Protein AF-A0A372QJB6-F1 (afdb_monomer_lite)

Structure (mmCIF, N/CA/C/O backbone):
data_AF-A0A372QJB6-F1
#
_entry.id   AF-A0A372QJB6-F1
#
loop_
_atom_site.group_PDB
_atom_site.id
_atom_site.type_symbol
_atom_site.label_atom_id
_atom_site.label_alt_id
_atom_site.label_comp_id
_atom_site.label_asym_id
_atom_site.label_entity_id
_atom_site.label_seq_id
_atom_site.pdbx_PDB_ins_code
_atom_site.Cartn_x
_atom_site.Cartn_y
_atom_site.Cartn_z
_atom_site.occupancy
_atom_site.B_iso_or_equiv
_atom_site.auth_seq_id
_atom_site.auth_comp_id
_atom_site.auth_asym_id
_atom_site.auth_atom_id
_atom_site.pdbx_PDB_model_num
ATOM 1 N N . MET A 1 1 ? 4.824 15.372 11.245 1.00 32.25 1 MET A N 1
ATOM 2 C CA . MET A 1 1 ? 5.909 15.816 10.351 1.00 32.25 1 MET A CA 1
ATOM 3 C C . MET A 1 1 ? 5.504 15.374 8.961 1.00 32.25 1 MET A C 1
ATOM 5 O O . MET A 1 1 ? 5.692 14.219 8.615 1.00 32.25 1 MET A O 1
ATOM 9 N N . VAL A 1 2 ? 4.781 16.250 8.264 1.00 29.5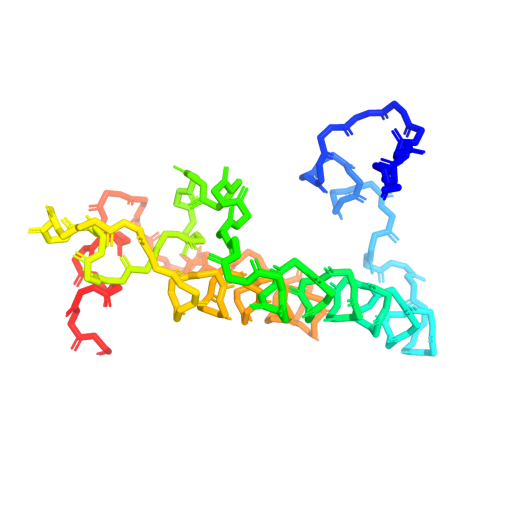3 2 VAL A N 1
ATOM 10 C CA . VAL A 1 2 ? 4.327 16.022 6.890 1.00 29.53 2 VAL A CA 1
ATOM 11 C C . VAL A 1 2 ? 5.574 16.126 6.030 1.00 29.53 2 VAL A C 1
ATOM 13 O O . VAL A 1 2 ? 6.249 17.155 6.063 1.00 29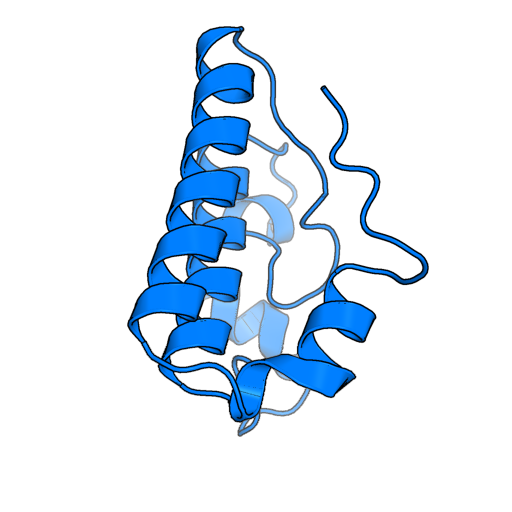.53 2 VAL A O 1
ATOM 16 N N . MET A 1 3 ? 5.933 15.047 5.344 1.00 39.22 3 MET A N 1
ATOM 17 C CA . MET A 1 3 ? 6.988 15.087 4.344 1.00 39.22 3 MET A CA 1
ATOM 18 C C . MET A 1 3 ? 6.525 16.094 3.289 1.00 39.22 3 MET A C 1
ATOM 20 O O . MET A 1 3 ? 5.596 15.819 2.535 1.00 39.22 3 MET A O 1
ATOM 24 N N . GLN A 1 4 ? 7.106 17.297 3.286 1.00 38.69 4 GLN A N 1
ATOM 25 C CA . GLN A 1 4 ? 6.995 18.198 2.147 1.00 38.69 4 GLN A CA 1
ATOM 26 C C . GLN A 1 4 ? 7.774 17.539 1.010 1.00 38.69 4 GLN A C 1
ATOM 28 O O . GLN A 1 4 ? 8.964 17.783 0.816 1.00 38.69 4 GLN A O 1
ATOM 33 N N . LEU A 1 5 ? 7.105 16.620 0.314 1.00 45.62 5 LEU A N 1
ATOM 34 C CA . LEU A 1 5 ? 7.524 16.139 -0.987 1.00 45.62 5 LEU A CA 1
ATOM 35 C C . LEU A 1 5 ? 7.539 17.375 -1.885 1.00 45.62 5 LEU A C 1
ATOM 37 O O . LEU A 1 5 ? 6.499 17.981 -2.143 1.00 45.62 5 LEU A O 1
ATOM 41 N N . LYS A 1 6 ? 8.745 17.816 -2.250 1.00 37.97 6 LYS A N 1
ATOM 42 C CA . LYS A 1 6 ? 8.963 18.897 -3.209 1.00 37.97 6 LYS A CA 1
ATOM 43 C C . LYS A 1 6 ? 8.129 18.606 -4.460 1.00 37.97 6 LYS A C 1
ATOM 45 O O . LYS A 1 6 ? 8.412 17.645 -5.160 1.00 37.97 6 LYS A O 1
ATOM 50 N N . GLU A 1 7 ? 7.110 19.437 -4.659 1.00 39.91 7 GLU A N 1
ATOM 51 C CA . GLU A 1 7 ? 6.284 19.607 -5.859 1.00 39.91 7 GLU A CA 1
ATOM 52 C C . GLU A 1 7 ? 5.890 18.328 -6.622 1.00 39.91 7 GLU A C 1
ATOM 54 O O . GLU A 1 7 ? 6.576 17.867 -7.533 1.00 39.91 7 GLU A O 1
ATOM 59 N N . GLY A 1 8 ? 4.706 17.807 -6.290 1.00 51.38 8 GLY A N 1
ATOM 60 C CA . GLY A 1 8 ? 4.007 16.771 -7.052 1.00 51.38 8 GLY A CA 1
ATOM 61 C C . GLY A 1 8 ? 3.357 15.726 -6.149 1.00 51.38 8 GLY A C 1
ATOM 62 O O . GLY A 1 8 ? 3.799 15.502 -5.024 1.00 51.38 8 GLY A O 1
ATOM 63 N N . SER A 1 9 ? 2.286 15.080 -6.620 1.00 58.84 9 SER A N 1
ATOM 64 C CA . SER A 1 9 ? 1.696 13.942 -5.899 1.00 58.84 9 SER A CA 1
ATOM 65 C C . SER A 1 9 ? 2.716 12.801 -5.771 1.00 58.84 9 SER A C 1
ATOM 67 O O . SER A 1 9 ? 3.643 12.705 -6.580 1.00 58.84 9 SER A O 1
ATOM 69 N N . LEU A 1 10 ? 2.528 11.883 -4.812 1.00 57.69 10 LEU A N 1
ATOM 70 C CA . LEU A 1 10 ? 3.340 10.658 -4.697 1.00 57.69 10 LEU A CA 1
ATOM 71 C C . LEU A 1 10 ? 3.488 9.954 -6.060 1.00 57.69 10 LEU A C 1
ATOM 73 O O . LEU A 1 10 ? 4.569 9.502 -6.420 1.00 57.69 10 LEU A O 1
ATOM 77 N N . ARG A 1 11 ? 2.424 9.964 -6.875 1.00 60.16 11 ARG A N 1
ATOM 78 C CA . ARG A 1 11 ? 2.398 9.417 -8.240 1.00 60.16 11 ARG A CA 1
ATOM 79 C C . ARG A 1 11 ? 3.332 10.137 -9.215 1.00 60.16 11 ARG A C 1
ATOM 81 O O . ARG A 1 11 ? 3.927 9.505 -10.082 1.00 60.16 11 ARG A O 1
ATOM 88 N N . GLN A 1 12 ? 3.462 11.451 -9.092 1.00 58.56 12 GLN A N 1
ATOM 89 C CA . GLN A 1 12 ? 4.344 12.256 -9.935 1.00 58.56 12 GLN A CA 1
ATOM 90 C C . GLN A 1 12 ? 5.816 12.047 -9.557 1.00 58.56 12 GLN A C 1
ATOM 92 O O . GLN A 1 12 ? 6.676 11.983 -10.435 1.00 58.56 12 GLN A O 1
ATOM 97 N N . HIS A 1 13 ? 6.087 11.842 -8.265 1.00 59.41 13 HIS A N 1
ATOM 98 C CA . HIS A 1 13 ? 7.392 11.403 -7.780 1.00 59.41 13 HIS A CA 1
ATOM 99 C C . HIS A 1 13 ? 7.730 9.998 -8.320 1.00 59.41 13 HIS A C 1
ATOM 101 O O . HIS A 1 13 ? 8.808 9.823 -8.890 1.00 59.41 13 HIS A O 1
ATOM 107 N N . LEU A 1 14 ? 6.771 9.055 -8.259 1.00 60.16 14 LEU A N 1
ATOM 108 C CA . LEU A 1 14 ? 6.846 7.699 -8.834 1.00 60.16 14 LEU A CA 1
ATOM 109 C C . LEU A 1 14 ? 7.180 7.695 -10.337 1.00 60.16 14 LEU A C 1
ATOM 111 O O . LEU A 1 14 ? 8.101 6.997 -10.758 1.00 60.16 14 LEU A O 1
ATOM 115 N N . ASN A 1 15 ? 6.492 8.509 -11.139 1.00 61.25 15 ASN A N 1
ATOM 116 C CA . ASN A 1 15 ? 6.620 8.490 -12.602 1.00 61.25 15 ASN A CA 1
ATOM 117 C C . ASN A 1 15 ? 7.929 9.078 -13.150 1.00 61.25 15 ASN A C 1
ATOM 119 O O . ASN A 1 15 ? 8.353 8.675 -14.229 1.00 61.25 15 ASN A O 1
ATOM 123 N N . ASN A 1 16 ? 8.566 10.019 -12.447 1.00 53.62 16 ASN A N 1
ATOM 124 C CA . ASN A 1 16 ? 9.684 10.775 -13.022 1.00 53.62 16 ASN A CA 1
ATOM 125 C C . ASN A 1 16 ? 11.076 10.306 -12.569 1.00 53.62 16 ASN A C 1
ATOM 127 O O . ASN A 1 16 ? 12.047 10.663 -13.227 1.00 53.62 16 ASN A O 1
ATOM 131 N N . ASN A 1 17 ? 11.203 9.529 -11.480 1.00 54.66 17 ASN A N 1
ATOM 132 C CA . ASN A 1 17 ? 12.523 9.218 -10.901 1.00 54.66 17 ASN A CA 1
ATOM 133 C C . ASN A 1 17 ? 12.721 7.779 -10.368 1.00 54.66 17 ASN A C 1
ATOM 135 O O . ASN A 1 17 ? 13.863 7.390 -10.137 1.00 54.66 17 ASN A O 1
ATOM 139 N N . PHE A 1 18 ? 11.679 6.954 -10.171 1.00 58.50 18 PHE A N 1
ATOM 140 C CA . PHE A 1 18 ? 11.841 5.692 -9.411 1.00 58.50 18 PHE A CA 1
ATOM 141 C C . PHE A 1 18 ? 12.456 4.516 -10.168 1.00 58.50 18 PHE A C 1
ATOM 143 O O . PHE A 1 18 ? 13.078 3.653 -9.545 1.00 58.50 18 PHE A O 1
ATOM 150 N N . ILE A 1 19 ? 12.319 4.461 -11.495 1.00 56.59 19 ILE A N 1
ATOM 151 C CA . ILE A 1 19 ? 12.931 3.392 -12.303 1.00 56.59 19 ILE A CA 1
ATOM 152 C C . ILE A 1 19 ? 14.467 3.518 -12.299 1.00 56.59 19 ILE A C 1
ATOM 154 O O . ILE A 1 19 ? 15.161 2.510 -12.410 1.00 56.59 19 ILE A O 1
ATOM 158 N N . SER A 1 20 ? 15.004 4.728 -12.105 1.00 65.00 20 SER A N 1
ATOM 159 C CA . SER A 1 20 ? 16.447 5.001 -12.083 1.00 65.00 20 SER A CA 1
ATOM 160 C C . SER A 1 20 ? 17.113 4.879 -10.709 1.00 65.00 20 SER A C 1
ATOM 162 O O . SER A 1 20 ? 18.340 4.914 -10.646 1.00 65.00 20 SER A O 1
ATOM 164 N N . LEU A 1 21 ? 16.346 4.742 -9.619 1.00 73.94 21 LEU A N 1
ATOM 165 C CA . LEU A 1 21 ? 16.910 4.597 -8.273 1.00 73.94 21 LEU A CA 1
ATOM 166 C C . LEU A 1 21 ? 17.545 3.219 -8.084 1.00 73.94 21 LEU A C 1
ATOM 168 O O . LEU A 1 21 ? 16.986 2.188 -8.476 1.00 73.94 21 LEU A O 1
ATOM 172 N N . ASN A 1 22 ? 18.692 3.186 -7.411 1.00 84.44 22 ASN A N 1
ATOM 173 C CA . ASN A 1 22 ? 19.302 1.927 -7.007 1.00 84.44 22 ASN A CA 1
ATOM 174 C C . ASN A 1 22 ? 18.541 1.308 -5.817 1.00 84.44 22 ASN A C 1
ATOM 176 O O . ASN A 1 22 ? 17.772 1.964 -5.113 1.00 84.44 22 ASN A O 1
ATOM 180 N N . TRP A 1 23 ? 18.766 0.019 -5.561 1.00 84.50 23 TRP A N 1
ATOM 181 C CA . TRP A 1 23 ? 18.054 -0.703 -4.501 1.00 84.50 23 TRP A CA 1
ATOM 182 C C . TRP A 1 23 ? 18.234 -0.108 -3.102 1.00 84.50 23 TRP A C 1
ATOM 184 O O . TRP A 1 23 ? 17.320 -0.200 -2.286 1.00 84.50 23 TRP A O 1
ATOM 194 N N . LYS A 1 24 ? 19.380 0.517 -2.812 1.00 88.38 24 LYS A N 1
ATOM 195 C CA . LYS A 1 24 ? 19.625 1.140 -1.508 1.00 88.38 24 LYS A CA 1
ATOM 196 C C . LYS A 1 24 ? 18.728 2.361 -1.307 1.00 88.38 24 LYS A C 1
ATOM 198 O O . LYS A 1 24 ? 18.173 2.518 -0.226 1.00 88.38 24 LYS A O 1
ATOM 203 N N . GLU A 1 25 ? 18.566 3.184 -2.338 1.00 85.44 25 GLU A N 1
ATOM 204 C CA . GLU A 1 25 ? 17.669 4.348 -2.323 1.00 85.44 25 GLU A CA 1
ATOM 205 C C . GLU A 1 25 ? 16.212 3.906 -2.184 1.00 85.44 25 GLU A C 1
ATOM 207 O O . GLU A 1 25 ? 15.520 4.351 -1.274 1.00 85.44 25 GLU A O 1
ATOM 212 N N . LYS A 1 26 ? 15.787 2.919 -2.985 1.00 82.50 26 LYS A N 1
ATOM 213 C CA . LYS A 1 26 ? 14.437 2.340 -2.895 1.00 82.50 26 LYS A CA 1
ATOM 214 C C . LYS A 1 26 ? 14.107 1.834 -1.490 1.00 82.50 26 LYS A C 1
ATOM 216 O O . LYS A 1 26 ? 13.027 2.097 -0.970 1.00 82.50 26 LYS A O 1
ATOM 221 N N . LEU A 1 27 ? 15.034 1.102 -0.869 1.00 87.81 27 LEU A N 1
ATOM 222 C CA . LEU A 1 27 ? 14.855 0.586 0.489 1.00 87.81 27 LEU A CA 1
ATOM 223 C C . LEU A 1 27 ? 14.834 1.703 1.533 1.00 87.81 27 LEU A C 1
ATOM 225 O O . LEU A 1 27 ? 14.064 1.618 2.487 1.00 87.81 27 LEU A O 1
ATOM 229 N N . PHE A 1 28 ? 15.657 2.736 1.356 1.00 88.88 28 PHE A N 1
ATOM 230 C CA . PHE A 1 28 ? 15.679 3.892 2.244 1.00 88.88 28 PHE A CA 1
ATOM 231 C C . PHE A 1 28 ? 14.340 4.641 2.221 1.00 88.88 28 PHE A C 1
ATOM 233 O O . PHE A 1 28 ? 13.769 4.914 3.277 1.00 88.88 28 PHE A O 1
ATOM 240 N N . ASP A 1 29 ? 13.786 4.882 1.033 1.00 84.44 29 ASP A N 1
ATOM 241 C CA . ASP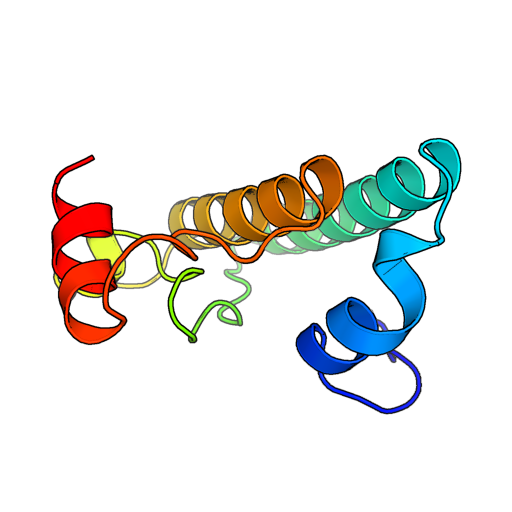 A 1 29 ? 12.492 5.547 0.869 1.00 84.44 29 ASP A CA 1
ATOM 242 C C . ASP A 1 29 ? 11.344 4.709 1.451 1.00 84.44 29 ASP A C 1
ATOM 244 O O . ASP A 1 29 ? 10.540 5.215 2.239 1.00 84.44 29 ASP A O 1
ATOM 248 N N . LEU A 1 30 ? 11.295 3.403 1.151 1.00 87.81 30 LEU A N 1
ATOM 249 C CA . LEU A 1 30 ? 10.289 2.497 1.721 1.00 87.81 30 LEU A CA 1
ATOM 250 C C . LEU A 1 30 ? 10.383 2.420 3.248 1.00 87.81 30 LEU A C 1
ATOM 252 O O . LEU A 1 30 ? 9.353 2.383 3.923 1.00 87.81 30 LEU A O 1
ATOM 256 N N . GLN A 1 31 ? 11.596 2.429 3.807 1.00 92.88 31 GLN A N 1
ATOM 257 C CA . GLN A 1 31 ? 11.801 2.469 5.253 1.00 92.88 31 GLN A CA 1
ATOM 258 C C . GLN A 1 31 ? 11.283 3.779 5.857 1.00 92.88 31 GLN A C 1
ATOM 260 O O . GLN A 1 31 ? 10.652 3.746 6.915 1.00 92.88 31 GLN A O 1
ATOM 265 N N . GLY A 1 32 ? 11.504 4.914 5.190 1.00 90.31 32 GLY A N 1
ATOM 266 C CA . GLY A 1 32 ? 10.974 6.212 5.604 1.00 90.31 32 GLY A CA 1
ATOM 267 C C . GLY A 1 32 ? 9.445 6.231 5.643 1.00 90.31 32 GLY A C 1
ATOM 268 O O . GLY A 1 32 ? 8.857 6.634 6.650 1.00 90.31 32 GLY A O 1
ATOM 269 N N . ILE A 1 33 ? 8.799 5.719 4.591 1.00 87.81 33 ILE A N 1
ATOM 270 C CA . ILE A 1 33 ? 7.334 5.609 4.512 1.00 87.81 33 ILE A CA 1
ATOM 271 C C . ILE A 1 33 ? 6.807 4.673 5.608 1.00 87.81 33 ILE A C 1
ATOM 273 O O . ILE A 1 33 ? 5.889 5.041 6.342 1.00 87.81 33 ILE A O 1
ATOM 277 N N . ALA A 1 34 ? 7.414 3.495 5.776 1.00 91.94 34 ALA A N 1
ATOM 278 C CA . ALA A 1 34 ? 7.018 2.532 6.802 1.00 91.94 34 ALA A CA 1
ATOM 279 C C . ALA A 1 34 ? 7.162 3.106 8.219 1.00 91.94 34 ALA A C 1
ATOM 281 O O . ALA A 1 34 ? 6.292 2.899 9.066 1.00 91.94 34 ALA A O 1
ATOM 282 N N . TYR A 1 35 ? 8.237 3.857 8.483 1.00 93.56 35 TYR A N 1
ATOM 283 C CA . TYR A 1 35 ? 8.432 4.541 9.757 1.00 93.56 35 TYR A CA 1
ATOM 284 C C . TYR A 1 35 ? 7.339 5.587 9.993 1.00 93.56 35 TYR A C 1
ATOM 286 O O . TYR A 1 35 ? 6.712 5.582 11.050 1.00 93.56 35 TYR A O 1
ATOM 294 N N . GLY A 1 36 ? 7.072 6.449 9.007 1.00 90.50 36 GLY A N 1
ATOM 295 C CA . GLY A 1 36 ? 6.015 7.457 9.093 1.00 90.50 36 GLY A CA 1
ATOM 296 C C . GLY A 1 36 ? 4.646 6.839 9.372 1.00 90.50 36 GLY A C 1
ATOM 297 O O . GLY A 1 36 ? 3.936 7.298 10.267 1.00 90.50 36 GLY A O 1
ATOM 298 N N . LEU A 1 37 ? 4.312 5.750 8.674 1.00 90.75 37 LEU A N 1
ATOM 299 C CA . LEU A 1 37 ? 3.054 5.037 8.870 1.00 90.75 37 LEU A CA 1
ATOM 300 C C . LEU A 1 37 ? 2.962 4.408 10.266 1.00 90.75 37 LEU A C 1
ATOM 302 O O . LEU A 1 37 ? 1.950 4.563 10.948 1.00 90.75 37 LEU A O 1
ATOM 306 N N . ARG A 1 38 ? 4.045 3.779 10.737 1.00 93.94 38 ARG A N 1
ATOM 307 C CA . ARG A 1 38 ? 4.121 3.210 12.088 1.00 93.94 38 ARG A CA 1
ATOM 308 C C . ARG A 1 38 ? 3.889 4.264 13.167 1.00 93.94 38 ARG A C 1
ATOM 310 O O . ARG A 1 38 ? 3.162 4.002 14.117 1.00 93.94 38 ARG A O 1
ATOM 317 N N . GLU A 1 39 ? 4.471 5.453 13.033 1.00 95.06 39 GLU A N 1
ATOM 318 C CA . GLU A 1 39 ? 4.283 6.537 14.007 1.00 95.06 39 GLU A CA 1
ATOM 319 C C . GLU A 1 39 ? 2.829 7.028 14.072 1.00 95.06 3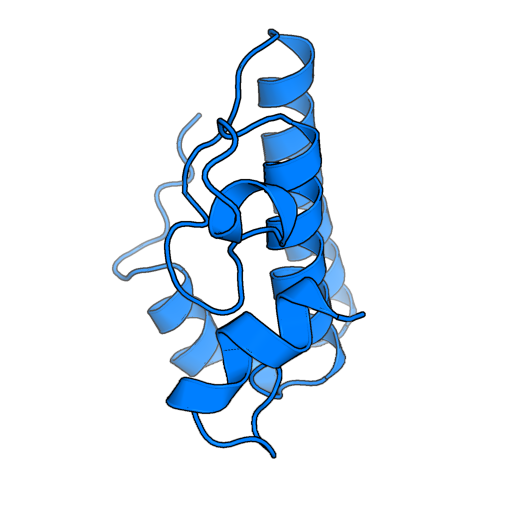9 GLU A C 1
ATOM 321 O O . GLU A 1 39 ? 2.347 7.408 15.141 1.00 95.06 39 GLU A O 1
ATOM 326 N N . ILE A 1 40 ? 2.121 7.018 12.942 1.00 91.31 40 ILE A N 1
ATOM 327 C CA . ILE A 1 40 ? 0.695 7.359 12.867 1.00 91.31 40 ILE A CA 1
ATOM 328 C C . ILE A 1 40 ? -0.138 6.256 13.522 1.00 91.31 40 ILE A C 1
ATOM 330 O O . ILE A 1 40 ? -0.964 6.543 14.391 1.00 91.31 40 ILE A O 1
ATOM 334 N N . HIS A 1 41 ? 0.133 4.996 13.181 1.00 94.25 41 HIS A N 1
ATOM 335 C CA . HIS A 1 41 ? -0.574 3.843 13.739 1.00 94.25 41 HIS A CA 1
ATOM 336 C C . HIS A 1 41 ? -0.366 3.702 15.250 1.00 94.25 41 HIS A C 1
ATOM 338 O O . HIS A 1 41 ? -1.327 3.451 15.976 1.00 94.25 41 HIS A O 1
ATOM 344 N N . ASN A 1 42 ? 0.844 3.973 15.750 1.00 95.38 42 ASN A N 1
ATOM 345 C CA . ASN A 1 42 ? 1.165 3.988 17.183 1.00 95.38 42 ASN A CA 1
ATOM 346 C C . ASN A 1 42 ? 0.357 5.031 17.973 1.00 95.38 42 ASN A C 1
ATOM 348 O O . ASN A 1 42 ? 0.171 4.881 19.178 1.00 95.38 42 ASN A O 1
ATOM 352 N N . LYS A 1 43 ? -0.142 6.081 17.312 1.00 95.88 43 LYS A N 1
ATOM 353 C CA . LYS A 1 43 ? -1.032 7.089 17.912 1.00 95.88 43 LYS A CA 1
ATOM 354 C C . LYS A 1 43 ? -2.513 6.707 17.830 1.00 95.88 43 LYS A C 1
ATOM 356 O O . LYS A 1 43 ? -3.360 7.516 18.193 1.00 95.88 43 LYS A O 1
ATOM 361 N N . GLY A 1 44 ? -2.832 5.513 17.329 1.00 92.00 44 GLY A N 1
ATOM 362 C CA . GLY A 1 44 ? -4.206 5.076 17.074 1.00 92.00 44 GLY A CA 1
ATOM 363 C C . GLY A 1 44 ? -4.855 5.770 15.874 1.00 92.00 44 GLY A C 1
ATOM 364 O O . GLY A 1 44 ? -6.065 5.677 15.703 1.00 92.00 44 GLY A O 1
ATOM 365 N N . LEU A 1 45 ? -4.071 6.472 15.050 1.00 91.56 45 LEU A N 1
ATOM 366 C CA . LEU A 1 45 ? -4.561 7.185 13.873 1.00 91.56 45 LEU A CA 1
ATOM 367 C C . LEU A 1 45 ? -4.465 6.302 12.623 1.00 91.56 45 LEU A C 1
ATOM 369 O O . LEU A 1 45 ? -3.742 5.302 12.603 1.00 91.56 45 LEU A O 1
ATOM 373 N N . ILE A 1 46 ? -5.195 6.699 11.583 1.00 88.69 46 ILE A N 1
ATOM 374 C CA . ILE A 1 46 ? -5.207 6.079 10.254 1.00 88.69 46 ILE A CA 1
ATOM 375 C C . ILE A 1 46 ? -4.782 7.164 9.255 1.00 88.69 46 ILE A C 1
ATOM 377 O O . ILE A 1 46 ? -5.182 8.318 9.403 1.00 88.69 46 ILE A O 1
ATOM 381 N N . HIS A 1 47 ? -3.935 6.825 8.284 1.00 81.56 47 HIS A N 1
ATOM 382 C CA . HIS A 1 47 ? -3.359 7.780 7.338 1.00 81.56 47 HIS A CA 1
ATOM 383 C C . HIS A 1 47 ? -4.396 8.313 6.339 1.00 81.56 47 HIS A C 1
ATOM 385 O O . HIS A 1 47 ? -4.371 9.508 6.073 1.00 81.56 47 HIS A O 1
ATOM 391 N N . HIS A 1 48 ? -5.316 7.471 5.831 1.00 77.44 48 HIS A N 1
ATOM 392 C CA . HIS A 1 48 ? -6.360 7.877 4.864 1.00 77.44 48 HIS A CA 1
ATOM 393 C C . HIS A 1 48 ? -5.777 8.649 3.664 1.00 77.44 48 HIS A C 1
ATOM 395 O O . HIS A 1 48 ? -6.142 9.787 3.420 1.00 77.44 48 HIS A O 1
ATOM 401 N N . ASP A 1 49 ? -4.832 8.073 2.925 1.00 71.62 49 ASP A N 1
ATOM 402 C CA . ASP A 1 49 ? -4.346 8.732 1.689 1.00 71.62 49 ASP A CA 1
ATOM 403 C C . ASP A 1 49 ? -4.300 7.768 0.495 1.00 71.62 49 ASP A C 1
ATOM 405 O O . ASP A 1 49 ? -4.176 8.157 -0.665 1.00 71.62 49 ASP A O 1
ATOM 409 N N . PHE A 1 50 ? -4.504 6.474 0.755 1.00 70.75 50 PHE A N 1
ATOM 410 C CA . PHE A 1 50 ? -4.642 5.446 -0.271 1.00 70.75 50 PHE A CA 1
ATOM 411 C C . PHE A 1 50 ? -6.092 5.394 -0.778 1.00 70.75 50 PHE A C 1
ATOM 413 O O . PHE A 1 50 ? -6.836 4.448 -0.518 1.00 70.75 50 PHE A O 1
ATOM 420 N N . HIS A 1 51 ? -6.515 6.455 -1.467 1.00 69.06 51 HIS A N 1
ATOM 421 C CA . HIS A 1 51 ? -7.886 6.622 -1.974 1.00 69.06 51 HIS A CA 1
ATOM 422 C C . HIS A 1 51 ? -8.054 6.303 -3.460 1.00 69.06 51 HIS A C 1
ATOM 424 O O . HIS A 1 51 ? -9.175 6.249 -3.961 1.00 69.06 51 HIS A O 1
ATOM 430 N N . LEU A 1 52 ? -6.952 6.088 -4.175 1.00 75.00 52 LEU A N 1
ATOM 431 C CA . LEU A 1 52 ? -6.970 5.773 -5.597 1.00 75.00 52 LEU A CA 1
ATOM 432 C C . LEU A 1 52 ? -6.761 4.278 -5.805 1.00 75.00 52 LEU A C 1
ATOM 434 O O . LEU A 1 52 ? -5.934 3.654 -5.139 1.00 75.00 52 LEU A O 1
ATOM 438 N N . LEU A 1 53 ? -7.489 3.697 -6.756 1.00 74.88 53 LEU A N 1
ATOM 439 C CA . LEU A 1 53 ? -7.151 2.366 -7.245 1.00 74.88 53 LEU A CA 1
ATOM 440 C C . LEU A 1 53 ? -5.737 2.400 -7.848 1.00 74.88 53 LEU A C 1
ATOM 442 O O . LEU A 1 53 ? -5.381 3.385 -8.500 1.00 74.88 53 LEU A O 1
ATOM 446 N N . PRO A 1 54 ? -4.926 1.349 -7.647 1.00 81.44 54 PRO A N 1
ATOM 447 C CA . PRO A 1 54 ? -5.227 0.076 -6.973 1.00 81.44 54 PRO A CA 1
ATOM 448 C C . PRO A 1 54 ? -4.831 0.012 -5.480 1.00 81.44 54 PRO A C 1
ATOM 450 O O . PRO A 1 54 ? -4.774 -1.072 -4.906 1.00 81.44 54 PRO A O 1
ATOM 453 N N . TYR A 1 55 ? -4.549 1.146 -4.835 1.00 85.69 55 TYR A N 1
ATOM 454 C CA . TYR A 1 55 ? -4.038 1.207 -3.457 1.00 85.69 55 TYR A CA 1
ATOM 455 C C . TYR A 1 55 ? -5.120 1.028 -2.378 1.00 85.69 55 TYR A C 1
ATOM 457 O O . TYR A 1 55 ? -4.799 0.906 -1.198 1.00 85.69 55 TYR A O 1
ATOM 465 N N . VAL A 1 56 ? -6.398 1.010 -2.769 1.00 88.81 56 VAL A N 1
ATOM 466 C CA . VAL A 1 56 ? -7.535 0.824 -1.857 1.00 88.81 56 VAL A CA 1
ATOM 467 C C . VAL A 1 56 ? -7.678 -0.652 -1.480 1.00 88.81 56 VAL A C 1
ATOM 469 O O . VAL A 1 56 ? -7.762 -1.519 -2.350 1.00 88.81 56 VAL A O 1
ATOM 472 N N . ALA A 1 57 ? -7.747 -0.927 -0.178 1.00 90.31 57 ALA A N 1
ATOM 473 C CA . ALA A 1 57 ? -7.883 -2.278 0.357 1.00 90.31 57 ALA A CA 1
ATOM 474 C C . ALA A 1 57 ? -9.238 -2.928 0.001 1.00 90.31 57 ALA A C 1
ATOM 476 O O . ALA A 1 57 ? -10.255 -2.230 -0.101 1.00 90.31 57 ALA A O 1
ATOM 477 N N . PRO A 1 58 ? -9.298 -4.264 -0.158 1.00 92.62 58 PRO A N 1
ATOM 478 C CA . PRO A 1 58 ? -10.514 -4.966 -0.573 1.00 92.62 58 PRO A CA 1
ATOM 479 C C . PRO A 1 58 ? -11.693 -4.766 0.381 1.00 92.62 58 PRO A C 1
ATOM 481 O O . PRO A 1 58 ? -12.835 -4.693 -0.064 1.00 92.62 58 PRO A O 1
ATOM 484 N N . GLU A 1 59 ? -11.451 -4.670 1.685 1.00 92.38 59 GLU A N 1
ATOM 485 C CA . GLU A 1 59 ? -12.485 -4.396 2.679 1.00 92.38 59 GLU A CA 1
ATOM 486 C C . GLU A 1 59 ? -13.104 -3.006 2.499 1.00 92.38 59 GLU A C 1
ATOM 488 O O . GLU A 1 59 ? -14.319 -2.867 2.615 1.00 92.38 59 GLU A O 1
ATOM 493 N N . VAL A 1 60 ? -12.298 -2.010 2.133 1.00 91.69 60 VAL A N 1
ATOM 494 C CA . VAL A 1 60 ? -12.763 -0.642 1.881 1.00 91.69 60 VAL A CA 1
ATOM 495 C C . VAL A 1 60 ? -13.560 -0.583 0.578 1.00 91.69 60 VAL A C 1
ATOM 497 O O . VAL A 1 60 ? -14.618 0.037 0.528 1.00 91.69 60 VAL A O 1
ATOM 500 N N . LEU A 1 61 ? -13.134 -1.314 -0.460 1.00 90.44 61 LEU A N 1
ATOM 501 C CA . LEU A 1 61 ? -13.913 -1.457 -1.700 1.00 90.44 61 LEU A CA 1
ATOM 502 C C . LEU A 1 61 ? -15.277 -2.126 -1.481 1.00 90.44 61 LEU A C 1
ATOM 504 O O . LEU A 1 61 ? -16.200 -1.913 -2.263 1.00 90.44 61 LEU A O 1
ATOM 508 N N . ARG A 1 62 ? -15.420 -2.925 -0.418 1.00 91.38 62 ARG A N 1
ATOM 509 C CA . ARG A 1 62 ? -16.694 -3.533 -0.004 1.00 91.38 62 ARG A CA 1
ATOM 510 C C . ARG A 1 62 ? -17.557 -2.602 0.857 1.00 91.38 62 ARG A C 1
ATOM 512 O O . ARG A 1 62 ? -18.624 -3.022 1.292 1.00 91.38 62 ARG A O 1
ATOM 519 N N . GLY A 1 63 ? -17.117 -1.366 1.091 1.00 90.94 63 GLY A N 1
ATOM 520 C CA . GLY A 1 63 ? -17.844 -0.360 1.863 1.00 90.94 63 GLY A CA 1
ATOM 521 C C . GLY A 1 63 ? -17.539 -0.356 3.361 1.00 90.94 63 GLY A C 1
ATOM 522 O O . GLY A 1 63 ? -18.222 0.351 4.097 1.00 90.94 63 GLY A O 1
ATOM 523 N N . ASN A 1 64 ? -16.539 -1.115 3.827 1.00 92.00 64 ASN A N 1
ATOM 524 C CA . ASN A 1 64 ? -16.086 -0.988 5.211 1.00 92.00 64 ASN A CA 1
ATOM 525 C C . ASN A 1 64 ? -15.294 0.306 5.406 1.00 92.00 64 ASN A C 1
ATOM 527 O O . ASN A 1 64 ? -14.713 0.861 4.470 1.00 92.00 64 ASN A O 1
ATOM 531 N N . GLU A 1 65 ? -15.235 0.752 6.655 1.00 91.44 65 GLU A N 1
ATOM 532 C CA . GLU A 1 65 ? -14.409 1.887 7.039 1.00 91.44 65 GLU A CA 1
ATOM 533 C C . GLU A 1 65 ? -12.921 1.590 6.820 1.00 91.44 65 GLU A C 1
ATOM 535 O O . GLU A 1 65 ? -12.455 0.448 6.909 1.00 91.44 65 GLU A O 1
ATOM 540 N N . TYR A 1 66 ? -12.165 2.649 6.548 1.00 90.94 66 TYR A N 1
ATOM 541 C CA . TYR A 1 66 ? -10.712 2.590 6.540 1.00 90.94 66 TYR A CA 1
ATOM 542 C C . TYR A 1 66 ? -10.193 2.198 7.926 1.00 90.94 66 TYR A C 1
ATOM 544 O O . TYR A 1 66 ? -10.737 2.572 8.962 1.00 90.94 66 TYR A O 1
ATOM 552 N N . THR A 1 67 ? -9.106 1.434 7.939 1.00 94.06 67 THR A N 1
ATOM 553 C CA . THR A 1 67 ? -8.430 0.965 9.148 1.00 94.06 67 THR A CA 1
ATOM 554 C C . THR A 1 67 ? -6.915 1.048 8.983 1.00 94.06 67 THR A C 1
ATOM 556 O O . THR A 1 67 ? -6.387 1.184 7.878 1.00 94.06 67 THR A O 1
ATOM 559 N N . GLN A 1 68 ? -6.174 0.865 10.074 1.00 93.75 68 GLN A N 1
ATOM 560 C CA . GLN A 1 68 ? -4.715 0.733 9.994 1.00 93.75 68 GLN A CA 1
ATOM 561 C C . GLN A 1 68 ? -4.285 -0.422 9.070 1.00 93.75 68 GLN A C 1
ATOM 563 O O . GLN A 1 68 ? -3.278 -0.315 8.375 1.00 93.75 68 GLN A O 1
ATOM 568 N N . LYS A 1 69 ? -5.085 -1.499 8.985 1.00 93.88 69 LYS A N 1
ATOM 569 C CA . LYS A 1 69 ? -4.831 -2.612 8.057 1.00 93.88 69 LYS A CA 1
ATOM 570 C C . LYS A 1 69 ? -4.999 -2.190 6.598 1.00 93.88 69 LYS A C 1
ATOM 572 O O . LYS A 1 69 ? -4.192 -2.600 5.765 1.00 93.88 69 LYS A O 1
ATOM 577 N N . SER A 1 70 ? -5.973 -1.328 6.298 1.00 91.81 70 SER A N 1
ATOM 578 C CA . SER A 1 70 ? -6.130 -0.804 4.939 1.00 91.81 70 SER A CA 1
ATOM 579 C C . SER A 1 70 ? -4.973 0.113 4.534 1.00 91.81 70 SER A C 1
ATOM 581 O O . SER A 1 70 ? -4.550 0.075 3.381 1.00 91.81 70 SER A O 1
ATOM 583 N N . ASP A 1 71 ? -4.386 0.866 5.474 1.00 91.06 71 ASP A N 1
ATOM 584 C CA . ASP A 1 71 ? -3.154 1.615 5.192 1.00 91.06 71 ASP A CA 1
ATOM 585 C C . ASP A 1 71 ? -1.971 0.677 4.905 1.00 91.06 71 ASP A C 1
ATOM 587 O O . ASP A 1 71 ? -1.166 0.940 4.012 1.00 91.06 71 ASP A O 1
ATOM 591 N N . THR A 1 72 ? -1.857 -0.431 5.650 1.00 92.88 72 THR A N 1
ATOM 592 C CA . THR A 1 72 ? -0.819 -1.445 5.404 1.00 92.88 72 THR A CA 1
ATOM 593 C C . THR A 1 72 ? -0.962 -2.070 4.015 1.00 92.88 72 THR A C 1
ATOM 595 O O . THR A 1 72 ? 0.047 -2.288 3.345 1.00 92.88 72 THR A O 1
ATOM 598 N N . TYR A 1 73 ? -2.192 -2.320 3.552 1.00 92.88 73 TYR A N 1
ATOM 599 C CA . TYR A 1 73 ? -2.445 -2.783 2.186 1.00 92.88 73 TYR A CA 1
ATOM 600 C C . TYR A 1 73 ? -1.937 -1.771 1.152 1.00 92.88 73 TYR A C 1
ATOM 602 O O . TYR A 1 73 ? -1.144 -2.134 0.283 1.00 92.88 73 TYR A O 1
ATOM 610 N N . GLY A 1 74 ? -2.327 -0.497 1.278 1.00 90.75 74 GLY A N 1
ATOM 611 C CA . GLY A 1 74 ? -1.896 0.562 0.361 1.00 90.75 74 GLY A CA 1
ATOM 612 C C . GLY A 1 74 ? -0.373 0.714 0.310 1.00 90.75 74 GLY A C 1
ATOM 613 O O . GLY A 1 74 ? 0.205 0.797 -0.776 1.00 90.75 74 GLY A O 1
ATOM 614 N N . PHE A 1 75 ? 0.296 0.629 1.464 1.00 90.56 75 PHE A N 1
ATOM 615 C CA . PHE A 1 75 ? 1.758 0.572 1.537 1.00 90.56 75 PHE A CA 1
ATOM 616 C C . PHE A 1 75 ? 2.340 -0.634 0.785 1.00 90.56 75 PHE A C 1
ATOM 618 O O . PHE A 1 75 ? 3.329 -0.489 0.070 1.00 90.56 75 PHE A O 1
ATOM 625 N N . GLY A 1 76 ? 1.723 -1.813 0.896 1.00 91.62 76 GLY A N 1
ATOM 626 C CA . GLY A 1 76 ? 2.132 -3.005 0.152 1.00 91.62 76 GLY A CA 1
ATOM 627 C C . GLY A 1 76 ? 2.066 -2.811 -1.365 1.00 91.62 76 GLY A C 1
ATOM 628 O O . GLY A 1 76 ? 2.979 -3.226 -2.077 1.00 91.62 76 GLY A O 1
ATOM 629 N N . ILE A 1 77 ? 1.038 -2.117 -1.856 1.00 89.88 77 ILE A N 1
ATOM 630 C CA . ILE A 1 77 ? 0.907 -1.774 -3.277 1.00 89.88 77 ILE A CA 1
ATOM 631 C C . ILE A 1 77 ? 2.009 -0.796 -3.720 1.00 89.88 77 ILE A C 1
ATOM 633 O O . ILE A 1 77 ? 2.613 -1.000 -4.772 1.00 89.88 77 ILE A O 1
ATOM 637 N N . VAL A 1 78 ? 2.348 0.208 -2.902 1.00 85.69 78 VAL A N 1
ATOM 638 C CA . VAL A 1 78 ? 3.500 1.096 -3.164 1.00 85.69 78 VAL A CA 1
ATOM 639 C C . VAL A 1 78 ? 4.811 0.303 -3.193 1.00 85.69 78 VAL A C 1
ATOM 641 O O . VAL A 1 78 ? 5.610 0.457 -4.114 1.00 85.69 78 VAL A O 1
ATOM 644 N N . ALA A 1 79 ? 5.032 -0.593 -2.229 1.00 88.50 79 ALA A N 1
ATOM 645 C CA . ALA A 1 79 ? 6.227 -1.432 -2.189 1.00 88.50 79 ALA A CA 1
ATOM 646 C C . ALA A 1 79 ? 6.333 -2.358 -3.416 1.00 88.50 79 ALA A C 1
ATOM 648 O O . ALA A 1 79 ? 7.420 -2.530 -3.970 1.00 88.50 79 ALA A O 1
ATOM 649 N N . TYR A 1 80 ? 5.210 -2.912 -3.881 1.00 87.94 80 TYR A N 1
ATOM 650 C CA . TYR A 1 80 ? 5.149 -3.691 -5.118 1.00 87.94 80 TYR A CA 1
ATOM 651 C C . TYR A 1 80 ? 5.606 -2.866 -6.331 1.00 87.94 80 TYR A C 1
ATOM 653 O O . TYR A 1 80 ? 6.449 -3.330 -7.105 1.00 87.94 80 TYR A O 1
ATOM 661 N N . GLU A 1 81 ? 5.104 -1.638 -6.482 1.00 84.06 81 GLU A N 1
ATOM 662 C CA . GLU A 1 81 ? 5.513 -0.743 -7.573 1.00 84.06 81 GLU A CA 1
ATOM 663 C C . GLU A 1 81 ? 7.009 -0.427 -7.518 1.00 84.06 81 GLU A C 1
ATOM 665 O O . GLU A 1 81 ? 7.686 -0.453 -8.543 1.00 84.06 81 GLU A O 1
ATOM 670 N N . PHE A 1 82 ? 7.559 -0.199 -6.324 1.00 79.50 82 PHE A N 1
ATOM 671 C CA . PHE A 1 82 ? 8.992 0.045 -6.131 1.00 79.50 82 PHE A CA 1
ATOM 672 C C . PHE A 1 82 ? 9.861 -1.131 -6.584 1.00 79.50 82 PHE A C 1
ATOM 674 O O . PHE A 1 82 ? 10.897 -0.940 -7.237 1.00 79.50 82 PHE A O 1
ATOM 681 N N . CYS A 1 83 ? 9.452 -2.346 -6.215 1.00 83.12 83 CYS A N 1
ATOM 682 C CA . CYS A 1 83 ? 10.198 -3.564 -6.500 1.00 83.12 83 CYS A CA 1
ATOM 683 C C . CYS A 1 83 ? 10.125 -3.958 -7.976 1.00 83.12 83 CYS A C 1
ATOM 685 O O . CYS A 1 83 ? 11.117 -4.427 -8.530 1.00 83.12 83 CYS A O 1
ATOM 687 N N . THR A 1 84 ? 8.968 -3.769 -8.611 1.00 83.94 84 THR A N 1
ATOM 688 C CA . THR A 1 84 ? 8.727 -4.221 -9.990 1.00 83.94 84 THR A CA 1
ATOM 689 C C . THR A 1 84 ? 8.977 -3.139 -11.034 1.00 83.94 84 THR A C 1
ATOM 691 O O . THR A 1 84 ? 9.284 -3.461 -12.178 1.00 83.94 84 THR A O 1
ATOM 694 N N . GLY A 1 85 ? 8.851 -1.863 -10.663 1.00 79.31 85 GLY A N 1
ATOM 695 C CA . GLY A 1 85 ? 8.826 -0.746 -11.608 1.00 79.31 85 GLY A CA 1
ATOM 696 C C . GLY A 1 85 ? 7.575 -0.726 -12.494 1.00 79.31 85 GLY A C 1
ATOM 697 O O . GLY A 1 85 ? 7.553 0.002 -13.483 1.00 79.31 85 GLY A O 1
ATOM 698 N N . LEU A 1 86 ? 6.555 -1.528 -12.170 1.00 79.56 86 LEU A N 1
ATOM 699 C CA . LEU A 1 86 ? 5.337 -1.676 -12.960 1.00 79.56 86 LEU A CA 1
ATOM 700 C C . LEU A 1 86 ? 4.121 -1.208 -12.156 1.00 79.56 86 LEU A C 1
ATOM 702 O O . LEU A 1 86 ? 4.035 -1.503 -10.961 1.00 79.56 86 LEU A O 1
ATOM 706 N N . PRO A 1 87 ? 3.142 -0.544 -12.798 1.00 80.94 87 PRO A N 1
ATOM 707 C CA . PRO A 1 87 ? 1.849 -0.307 -12.177 1.00 80.94 87 PRO A CA 1
ATOM 708 C C . PRO A 1 87 ? 1.204 -1.641 -11.742 1.00 80.94 87 PRO A C 1
ATOM 710 O O . PRO A 1 87 ? 1.308 -2.635 -12.462 1.00 80.94 87 PRO A O 1
ATOM 713 N N . PRO A 1 88 ? 0.511 -1.712 -10.600 1.00 82.31 88 PRO A N 1
ATOM 714 C CA . PRO A 1 88 ? -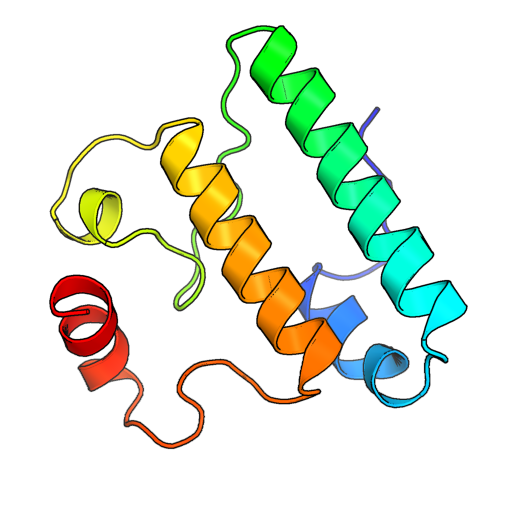0.198 -2.901 -10.167 1.00 82.31 88 PRO A CA 1
ATOM 715 C C . PRO A 1 88 ? -1.346 -3.142 -11.133 1.00 82.31 88 PRO A C 1
ATOM 717 O O . PRO A 1 88 ? -2.021 -2.198 -11.547 1.00 82.31 88 PRO A O 1
ATOM 720 N N . TYR A 1 89 ? -1.566 -4.409 -11.477 1.00 84.81 89 TYR A N 1
ATOM 721 C CA . TYR A 1 89 ? -2.621 -4.812 -12.408 1.00 84.81 89 TYR A CA 1
ATOM 722 C C . TYR A 1 89 ? -2.509 -4.152 -13.797 1.00 84.81 89 TYR A C 1
ATOM 724 O O . TYR A 1 89 ? -3.524 -3.953 -14.461 1.00 84.81 89 TYR A O 1
ATOM 732 N N . TYR A 1 90 ? -1.292 -3.811 -14.249 1.00 80.62 90 TYR A N 1
ATOM 733 C CA . TYR A 1 90 ? -1.046 -3.207 -15.570 1.00 80.62 90 TYR A CA 1
ATOM 734 C C . TYR A 1 90 ? -1.529 -4.072 -16.749 1.00 80.62 90 TYR A C 1
ATOM 736 O O . TYR A 1 90 ? -1.707 -3.567 -17.855 1.00 80.62 90 TYR A O 1
ATOM 744 N N . ASP A 1 91 ? -1.721 -5.369 -16.517 1.00 85.06 91 ASP A N 1
ATOM 745 C CA . ASP A 1 91 ? -2.162 -6.381 -17.471 1.00 85.06 91 ASP A CA 1
ATOM 746 C C . ASP A 1 91 ? -3.688 -6.582 -17.489 1.00 85.06 91 ASP A C 1
ATOM 748 O O . ASP A 1 91 ? -4.199 -7.394 -18.262 1.00 85.06 91 ASP A O 1
ATOM 752 N N . ILE A 1 92 ? -4.433 -5.851 -16.654 1.00 85.81 92 ILE A N 1
ATOM 753 C CA . ILE A 1 92 ? -5.876 -6.025 -16.473 1.00 85.81 92 ILE A CA 1
ATOM 754 C C . ILE A 1 92 ? -6.611 -4.726 -16.841 1.00 85.81 92 ILE A C 1
ATOM 756 O O . ILE A 1 92 ? -6.147 -3.639 -16.493 1.00 85.81 92 ILE A O 1
ATOM 760 N N . PRO A 1 93 ? -7.787 -4.794 -17.499 1.00 86.19 93 PRO A N 1
ATOM 761 C CA . PRO A 1 93 ? -8.611 -3.611 -17.722 1.00 86.19 93 PRO A CA 1
ATOM 762 C C . PRO A 1 93 ? -8.925 -2.876 -16.415 1.00 86.19 93 PRO A C 1
ATOM 764 O O . PRO A 1 93 ? -9.287 -3.508 -15.420 1.00 86.19 93 PRO A O 1
ATOM 767 N N . HIS A 1 94 ? -8.851 -1.543 -16.439 1.00 81.00 94 HIS A N 1
ATOM 768 C CA . HIS A 1 94 ? -9.052 -0.688 -15.263 1.00 81.00 94 HIS A CA 1
ATOM 769 C C . HIS A 1 94 ? -10.362 -1.001 -14.512 1.00 81.00 94 HIS A C 1
ATOM 771 O O . HIS A 1 94 ? -10.363 -1.155 -13.293 1.00 81.00 94 HIS A O 1
ATOM 777 N N . ASP A 1 95 ? -11.461 -1.219 -15.237 1.00 85.62 95 ASP A N 1
ATOM 778 C CA . ASP A 1 95 ? -12.776 -1.517 -14.647 1.00 85.62 95 ASP A CA 1
ATOM 779 C C . ASP A 1 95 ? -12.842 -2.894 -13.962 1.00 85.62 95 ASP A C 1
ATOM 781 O O . ASP A 1 95 ? -13.711 -3.159 -13.132 1.00 85.62 95 ASP A O 1
ATOM 785 N N . SER A 1 96 ? -11.904 -3.790 -14.281 1.00 87.12 96 SER A N 1
ATOM 786 C CA . SER A 1 96 ? -11.795 -5.118 -13.668 1.00 87.12 96 SER A CA 1
ATOM 787 C C . SER A 1 96 ? -10.943 -5.122 -12.395 1.00 87.12 96 SER A C 1
ATOM 789 O O . SER A 1 96 ? -11.007 -6.085 -11.625 1.00 87.12 96 SER A O 1
ATOM 791 N N . VAL A 1 97 ? -10.174 -4.057 -12.140 1.00 85.31 97 VAL A N 1
ATOM 792 C CA . VAL A 1 97 ? -9.269 -3.940 -10.985 1.00 85.31 97 VAL A CA 1
ATOM 793 C C . VAL A 1 97 ? -10.005 -4.091 -9.647 1.00 85.31 97 VAL A C 1
ATOM 795 O O . VAL A 1 97 ? -9.562 -4.918 -8.847 1.00 85.31 97 VAL A O 1
ATOM 798 N N . PRO A 1 98 ? -11.154 -3.426 -9.388 1.00 85.19 98 PRO A N 1
ATOM 799 C CA . PRO A 1 98 ? -11.873 -3.601 -8.122 1.00 85.19 98 PRO A CA 1
ATOM 800 C C . PRO A 1 98 ? -12.285 -5.054 -7.880 1.00 85.19 98 PRO A C 1
ATOM 802 O O . PRO A 1 98 ? -12.116 -5.591 -6.786 1.00 85.19 98 PRO A O 1
ATOM 805 N N . THR A 1 99 ? -12.775 -5.720 -8.929 1.00 86.75 99 THR A N 1
ATOM 806 C CA . THR A 1 99 ? -13.199 -7.122 -8.855 1.00 86.75 99 THR A CA 1
ATOM 807 C C . THR A 1 99 ? -12.018 -8.046 -8.574 1.00 86.75 99 THR A C 1
ATOM 809 O O . THR A 1 99 ? -12.164 -8.999 -7.809 1.00 86.75 99 THR A O 1
ATOM 812 N N . ARG A 1 100 ? -10.847 -7.776 -9.166 1.00 88.06 100 ARG A N 1
ATOM 813 C CA . ARG A 1 100 ? -9.627 -8.546 -8.902 1.00 88.06 100 ARG A CA 1
ATOM 814 C C . ARG A 1 100 ? -9.162 -8.370 -7.457 1.00 88.06 100 ARG A C 1
ATOM 816 O O . ARG A 1 100 ? -8.954 -9.375 -6.787 1.00 88.06 100 ARG A O 1
ATOM 823 N N . ILE A 1 101 ? -9.064 -7.130 -6.974 1.00 86.06 101 ILE A N 1
ATOM 824 C CA . ILE A 1 101 ? -8.644 -6.818 -5.596 1.00 86.06 101 ILE A CA 1
ATOM 825 C C . ILE A 1 101 ? -9.545 -7.531 -4.581 1.00 86.06 101 ILE A C 1
ATOM 827 O O . ILE A 1 101 ? -9.067 -8.152 -3.637 1.00 86.06 101 ILE A O 1
ATOM 831 N N . VAL A 1 102 ? -10.861 -7.492 -4.798 1.00 87.94 102 VAL A N 1
ATOM 832 C CA . VAL A 1 102 ? -11.844 -8.107 -3.899 1.00 87.94 102 VAL A CA 1
ATOM 833 C C . VAL A 1 102 ? -11.777 -9.639 -3.893 1.00 87.94 102 VAL A C 1
ATOM 835 O O . VAL A 1 102 ? -12.181 -10.233 -2.892 1.00 87.94 102 VAL A O 1
ATOM 838 N N . LYS A 1 103 ? -11.303 -10.289 -4.962 1.00 86.00 103 LYS A N 1
ATOM 839 C CA . LYS A 1 103 ? -11.277 -11.759 -5.076 1.00 86.00 103 LYS A CA 1
ATOM 840 C C . LYS A 1 103 ? -10.002 -12.419 -4.540 1.00 86.00 103 LYS A C 1
ATOM 842 O O . LYS A 1 103 ? -10.102 -13.578 -4.142 1.00 86.00 103 LYS A O 1
ATOM 847 N N . GLY A 1 104 ? -8.888 -11.685 -4.457 1.00 68.00 104 GLY A N 1
ATOM 848 C CA . GLY A 1 104 ? -7.570 -12.248 -4.129 1.00 68.00 104 GLY A CA 1
ATOM 849 C C . GLY A 1 104 ? -6.912 -12.883 -5.344 1.00 68.00 104 GLY A C 1
ATOM 850 O O . GLY A 1 104 ? -7.553 -13.748 -5.981 1.00 68.00 104 GLY A O 1
#

Secondary structure (DSSP, 8-state):
-----SSS-HHHHHHHHGGG--HHHHHHHHHHHHHHHHHHHHTT-------STTSS-HHHHTTPPP-HHHHHHHHHHHHHHHHHSS-TTTTS-GGGHHHHHHH-

Sequence (104 aa):
MVMQLKEGSLRQHLNNNFISLNWKEKLFDLQGIAYGLREIHNKGLIHHDFHLLPYVAPEVLRGNEYTQKSDTYGFGIVAYEFCTGLPPYYDIPHDSVPTRIVKG

Radius of gyration: 14.17 Å; chains: 1; bounding box: 38×32×36 Å

Foldseek 3Di:
DPPPPPDDDPVVVLPPPLVPDDPVVLVVVLVVVVVVLVVQVVVVHAPPPLPDPPLA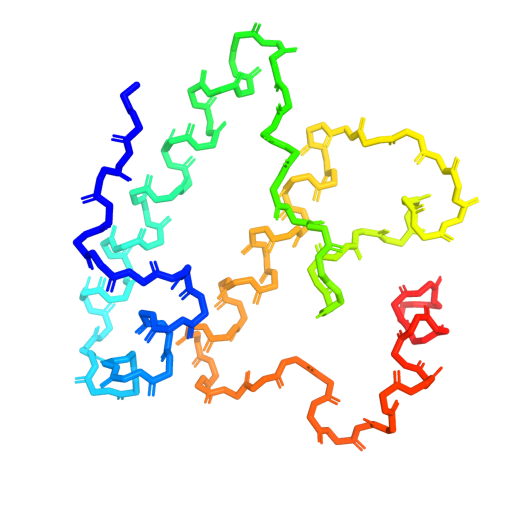ALCVLVVDDDDSVSNVSSSVQVNVCNVPVDHPPPVPPPVCSSVVRNPD

pLDDT: mean 79.91, std 15.89, range [29.53, 95.88]